Protein AF-A0A9Q1G919-F1 (afdb_monomer_lite)

Organism: Synaphobranchus kaupii (NCBI:txid118154)

Radius of gyration: 14.43 Å; chains: 1; bounding box: 37×31×36 Å

pLDDT: mean 87.4, std 9.52, range [52.53, 97.44]

Secondary structure (DSSP, 8-state):
-HHHHHHHHHH--TTS--SS-HHHHHHHHHH-TT---HHHHHHHHHHHHHHTT----EE-TTT--EE----SSEEE-TT--EEEBBTTT--B--SS-EEE-TTT--EEEPP-TTS-HHHHHHHTSPPTTT-----

Foldseek 3Di:
DLVLLVLCLVPDQQPDDQLAQLVQVLVQLVVDPPNPPPVSVV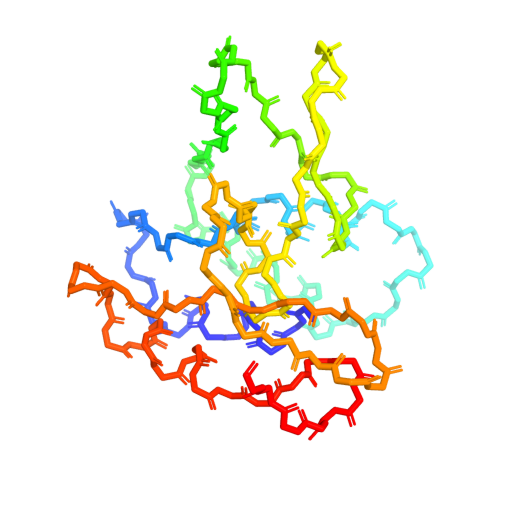SSVSVCVSNVPDGDFDAQPVPRATFHSNDQQWTAGPVGDIFGAAQQRSHGDNDPDWWADPPPRGTHHADDPPHDPSSNVSSCFDRPPPRHHTD

Structure (mmCIF, N/CA/C/O backbone):
data_AF-A0A9Q1G919-F1
#
_entry.id   AF-A0A9Q1G919-F1
#
loop_
_atom_site.group_PDB
_atom_site.id
_atom_site.type_symbol
_atom_site.label_atom_id
_atom_site.label_alt_id
_atom_site.label_comp_id
_atom_site.label_asym_id
_atom_site.label_entity_id
_atom_site.label_seq_id
_atom_site.pdbx_PDB_ins_code
_atom_site.Cartn_x
_atom_site.Cartn_y
_atom_site.Cartn_z
_atom_site.occupancy
_atom_site.B_iso_or_equiv
_atom_site.auth_seq_id
_atom_site.auth_comp_id
_atom_site.auth_asym_id
_atom_site.auth_atom_id
_atom_site.pdbx_PDB_model_num
ATOM 1 N N . MET A 1 1 ? 8.813 -0.398 0.759 1.00 75.62 1 MET A N 1
ATOM 2 C CA . MET A 1 1 ? 8.159 0.204 1.948 1.00 75.62 1 MET A CA 1
ATOM 3 C C . MET A 1 1 ? 8.906 1.426 2.492 1.00 75.62 1 MET A C 1
ATOM 5 O O . MET A 1 1 ? 8.278 2.466 2.624 1.00 75.62 1 MET A O 1
ATOM 9 N N . LYS A 1 2 ? 10.231 1.378 2.718 1.00 77.94 2 LYS A N 1
ATOM 10 C CA . LYS A 1 2 ? 11.035 2.524 3.212 1.00 77.94 2 LYS A CA 1
ATOM 11 C C . LYS A 1 2 ? 10.849 3.843 2.443 1.00 77.94 2 LYS A C 1
ATOM 13 O O . LYS A 1 2 ? 10.670 4.880 3.068 1.00 77.94 2 LYS A O 1
ATOM 18 N N . ARG A 1 3 ? 10.842 3.809 1.101 1.00 77.94 3 ARG A N 1
ATOM 19 C CA . ARG A 1 3 ? 10.609 5.001 0.256 1.00 77.94 3 ARG A CA 1
ATOM 20 C C . ARG A 1 3 ? 9.268 5.678 0.563 1.00 77.94 3 ARG A C 1
ATOM 22 O O . ARG A 1 3 ? 9.221 6.896 0.681 1.00 77.94 3 ARG A O 1
ATOM 29 N N . VAL A 1 4 ? 8.211 4.885 0.748 1.00 76.56 4 VAL A N 1
ATOM 30 C CA . VAL A 1 4 ? 6.864 5.371 1.089 1.00 76.56 4 VAL A CA 1
ATOM 31 C C . VAL A 1 4 ? 6.862 6.018 2.473 1.00 76.56 4 VAL A C 1
ATOM 33 O O . VAL A 1 4 ? 6.380 7.135 2.617 1.00 76.56 4 VAL A O 1
ATOM 36 N N . LEU A 1 5 ? 7.492 5.384 3.469 1.00 77.94 5 LEU A N 1
ATOM 37 C CA . LEU A 1 5 ? 7.650 5.977 4.804 1.00 77.94 5 LEU A CA 1
ATOM 38 C C . LEU A 1 5 ? 8.442 7.291 4.772 1.00 77.94 5 LEU A C 1
ATOM 40 O O . LEU A 1 5 ? 8.109 8.224 5.498 1.00 77.94 5 LEU A O 1
ATOM 44 N N . GLY A 1 6 ? 9.463 7.388 3.916 1.00 75.94 6 GLY A N 1
ATOM 45 C CA . GLY A 1 6 ? 10.228 8.623 3.735 1.00 75.94 6 GLY A CA 1
ATOM 46 C C . GLY A 1 6 ? 9.345 9.765 3.240 1.00 75.94 6 GLY A C 1
ATOM 47 O O . GLY A 1 6 ? 9.403 10.866 3.777 1.00 75.94 6 GLY A O 1
ATOM 48 N N . GLN A 1 7 ? 8.468 9.484 2.274 1.00 76.44 7 GLN A N 1
ATOM 49 C CA . GLN A 1 7 ? 7.518 10.473 1.769 1.00 76.44 7 GLN A CA 1
ATOM 50 C C . GLN A 1 7 ? 6.475 10.873 2.815 1.00 76.44 7 GLN A C 1
ATOM 52 O O . GLN A 1 7 ? 6.247 12.068 2.996 1.00 76.44 7 GLN A O 1
ATOM 57 N N . VAL A 1 8 ? 5.915 9.905 3.551 1.00 74.56 8 VAL A N 1
ATOM 58 C CA . VAL A 1 8 ? 4.992 10.169 4.669 1.00 74.56 8 VAL A CA 1
ATOM 59 C C . VAL A 1 8 ? 5.643 11.098 5.692 1.00 74.56 8 VAL A C 1
ATOM 61 O O . VAL A 1 8 ? 5.043 12.093 6.092 1.00 74.56 8 VAL A O 1
ATOM 64 N N . TYR A 1 9 ? 6.886 10.813 6.088 1.00 74.69 9 TYR A N 1
ATOM 65 C CA . TYR A 1 9 ? 7.608 11.622 7.066 1.00 74.69 9 TYR A CA 1
ATOM 66 C C . TYR A 1 9 ? 7.820 13.074 6.615 1.00 74.69 9 TYR A C 1
ATOM 68 O O . TYR A 1 9 ? 7.734 13.979 7.452 1.00 74.69 9 TYR A O 1
ATOM 76 N N . LEU A 1 10 ? 8.106 13.291 5.328 1.00 74.06 10 LEU A N 1
ATOM 77 C CA . LEU A 1 10 ? 8.382 14.614 4.764 1.00 74.06 10 LEU A CA 1
ATOM 78 C C . LEU A 1 10 ? 7.115 15.453 4.557 1.00 74.06 10 LEU A C 1
ATOM 80 O O . LEU A 1 10 ? 7.156 16.655 4.795 1.00 74.06 10 LEU A O 1
ATOM 84 N N . HIS A 1 11 ? 6.006 14.832 4.150 1.00 67.50 11 HIS A N 1
ATOM 85 C CA . HIS A 1 11 ? 4.838 15.563 3.642 1.00 67.50 11 HIS A CA 1
ATOM 86 C C . HIS A 1 11 ? 3.613 15.530 4.553 1.00 67.50 11 HIS A C 1
ATOM 88 O O . HIS A 1 11 ? 2.666 16.274 4.319 1.00 67.50 11 HIS A O 1
ATOM 94 N N . THR A 1 12 ? 3.608 14.703 5.600 1.00 63.47 12 THR A N 1
ATOM 95 C CA . THR A 1 12 ? 2.431 14.587 6.467 1.00 63.47 12 THR A CA 1
ATOM 96 C C . THR A 1 12 ? 2.553 15.492 7.691 1.00 63.47 12 THR A C 1
ATOM 98 O O . THR A 1 12 ? 3.397 15.267 8.567 1.00 63.47 12 THR A O 1
ATOM 101 N N . TRP A 1 13 ? 1.658 16.477 7.776 1.00 61.62 13 TRP A N 1
ATOM 102 C CA . TRP A 1 13 ? 1.221 17.072 9.037 1.00 61.62 13 TRP A CA 1
ATOM 103 C C . TRP A 1 13 ? 0.085 16.177 9.536 1.00 61.62 13 TRP A C 1
ATOM 105 O O . TRP A 1 13 ? -0.909 15.972 8.855 1.00 61.62 13 TRP A O 1
ATOM 115 N N . ILE A 1 14 ? 0.292 15.510 10.662 1.00 57.09 14 ILE A N 1
ATOM 116 C CA . ILE A 1 14 ? -0.332 14.212 10.991 1.00 57.09 14 ILE A CA 1
ATOM 117 C C . ILE A 1 14 ? -1.837 14.221 11.283 1.00 57.09 14 ILE A C 1
ATOM 119 O O . ILE A 1 14 ? -2.438 13.189 11.558 1.00 57.09 14 ILE A O 1
ATOM 123 N N . THR A 1 15 ? -2.476 15.364 11.110 1.00 52.53 15 THR A N 1
ATOM 124 C CA . THR A 1 15 ? -3.922 15.524 11.212 1.00 52.53 15 THR A CA 1
ATOM 125 C C . THR A 1 15 ? -4.695 15.045 9.977 1.00 52.53 15 THR A C 1
ATOM 127 O O . THR A 1 15 ? -5.913 14.926 10.063 1.00 52.53 15 THR A O 1
ATOM 130 N N . GLU A 1 16 ? -4.039 14.753 8.848 1.00 60.00 16 GLU A N 1
ATOM 131 C CA . GLU A 1 16 ? -4.711 14.356 7.600 1.00 60.00 16 GLU A CA 1
ATOM 132 C C . GLU A 1 16 ? -4.639 12.846 7.322 1.00 60.00 16 GLU A C 1
ATOM 134 O O . GLU A 1 16 ? -3.594 12.207 7.467 1.00 60.00 16 GLU A O 1
ATOM 139 N N . ASN A 1 17 ? -5.757 12.265 6.873 1.00 65.38 17 ASN A N 1
ATOM 140 C CA . ASN A 1 17 ? -5.795 10.888 6.385 1.00 65.38 17 ASN A CA 1
ATOM 141 C C . ASN A 1 17 ? -5.102 10.813 5.017 1.00 65.38 17 ASN A C 1
ATOM 143 O O . ASN A 1 17 ? -5.678 11.142 3.984 1.00 65.38 17 ASN A O 1
ATOM 147 N N . THR A 1 18 ? -3.855 10.357 5.012 1.00 69.19 18 THR A N 1
ATOM 148 C CA . THR A 1 18 ? -2.990 10.347 3.825 1.00 69.19 18 THR A CA 1
ATOM 149 C C . THR A 1 18 ? -3.286 9.225 2.836 1.00 69.19 18 THR A C 1
ATOM 151 O O . THR A 1 18 ? -2.542 9.052 1.872 1.00 69.19 18 THR A O 1
ATOM 154 N N . SER A 1 19 ? -4.328 8.415 3.063 1.00 76.00 19 SER A N 1
ATOM 155 C CA . SER A 1 19 ? -4.591 7.205 2.270 1.00 76.00 19 SER A CA 1
ATOM 156 C C . SER A 1 19 ? -3.396 6.233 2.224 1.00 76.00 19 SER A C 1
ATOM 158 O O . SER A 1 19 ? -3.256 5.440 1.293 1.00 76.00 19 SER A O 1
ATOM 160 N N . ILE A 1 20 ? -2.526 6.282 3.239 1.00 86.50 20 ILE A N 1
ATOM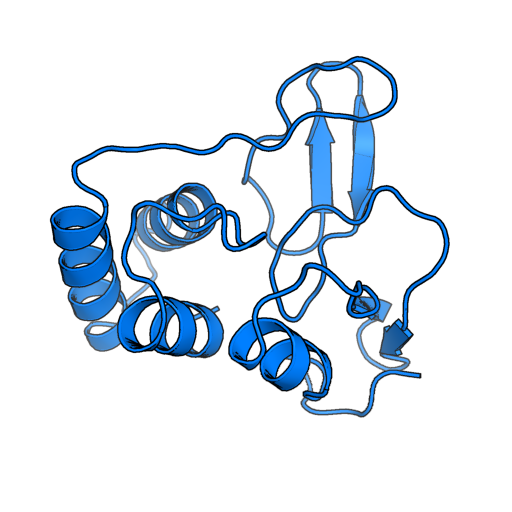 161 C CA . ILE A 1 20 ? -1.442 5.326 3.483 1.00 86.50 20 ILE A CA 1
ATOM 162 C C . ILE A 1 20 ? -1.679 4.714 4.869 1.00 86.50 20 ILE A C 1
ATOM 164 O O . ILE A 1 20 ? -1.755 5.469 5.845 1.00 86.50 20 ILE A O 1
ATOM 168 N N . PRO A 1 21 ? -1.729 3.373 5.009 1.00 88.31 21 PRO A N 1
ATOM 169 C CA . PRO A 1 21 ? -1.883 2.694 6.296 1.00 88.31 21 PRO A CA 1
ATOM 170 C C . PRO A 1 21 ? -0.574 2.742 7.100 1.00 88.31 21 PRO A C 1
ATOM 172 O O . PRO A 1 21 ? 0.049 1.726 7.400 1.00 88.31 21 PRO A O 1
ATOM 175 N N . THR A 1 22 ? -0.133 3.956 7.435 1.00 87.69 22 THR A N 1
ATOM 176 C CA . THR A 1 22 ? 1.204 4.262 7.961 1.00 87.69 22 THR A CA 1
ATOM 177 C C . THR A 1 22 ? 1.504 3.467 9.225 1.00 87.69 22 THR A C 1
ATOM 179 O O . THR A 1 22 ? 2.565 2.856 9.325 1.00 87.69 22 THR A O 1
ATOM 182 N N . ARG A 1 23 ? 0.546 3.415 10.164 1.00 86.00 23 ARG A N 1
ATOM 183 C CA . ARG A 1 23 ? 0.677 2.617 11.389 1.00 86.00 23 ARG A CA 1
ATOM 184 C C . ARG A 1 23 ? 0.908 1.141 11.061 1.00 86.00 23 ARG A C 1
ATOM 186 O O . ARG A 1 23 ? 1.865 0.565 11.562 1.00 86.00 23 ARG A O 1
ATOM 193 N N . GLY A 1 24 ? 0.079 0.577 10.183 1.00 87.19 24 GLY A N 1
ATOM 194 C CA . GLY A 1 24 ? 0.167 -0.817 9.756 1.00 87.19 24 GLY A CA 1
ATOM 195 C C . GLY A 1 24 ? 1.495 -1.156 9.079 1.00 87.19 24 GLY A C 1
ATOM 196 O O . GLY A 1 24 ? 2.109 -2.160 9.419 1.00 87.19 24 GLY A O 1
ATOM 197 N N . VAL A 1 25 ? 1.994 -0.288 8.191 1.00 87.62 25 VAL A N 1
ATOM 198 C CA . VAL A 1 25 ? 3.310 -0.461 7.547 1.00 87.62 25 VAL A CA 1
ATOM 199 C C . VAL A 1 25 ? 4.438 -0.453 8.582 1.00 87.62 25 VAL A C 1
ATOM 201 O O . VAL A 1 25 ? 5.344 -1.282 8.510 1.00 87.62 25 VAL A O 1
ATOM 204 N N . CYS A 1 26 ? 4.400 0.476 9.539 1.00 88.06 26 CYS A N 1
ATOM 205 C CA . CYS A 1 26 ? 5.400 0.552 10.601 1.00 88.06 26 CYS A CA 1
ATOM 206 C C . CYS A 1 26 ? 5.363 -0.684 11.510 1.00 88.06 26 CYS A C 1
ATOM 208 O O . CYS A 1 26 ? 6.414 -1.263 11.770 1.00 88.06 26 CYS A O 1
ATOM 210 N N . ASP A 1 27 ? 4.178 -1.097 11.964 1.00 88.62 27 ASP A N 1
ATOM 211 C CA . ASP A 1 27 ? 4.012 -2.274 12.822 1.00 88.62 27 ASP A CA 1
ATOM 212 C C . ASP A 1 27 ? 4.463 -3.552 12.089 1.00 88.62 27 ASP A C 1
ATOM 214 O O . ASP A 1 27 ? 5.214 -4.345 12.653 1.00 88.62 27 ASP A O 1
ATOM 218 N N . PHE A 1 28 ? 4.121 -3.700 10.804 1.00 88.06 28 PHE A N 1
ATOM 219 C CA . PHE A 1 28 ? 4.568 -4.814 9.961 1.00 88.06 28 PHE A CA 1
ATOM 220 C C . PHE A 1 28 ? 6.097 -4.891 9.858 1.00 88.06 28 PHE A C 1
ATOM 222 O O . PHE A 1 28 ? 6.679 -5.940 10.123 1.00 88.06 28 PHE A O 1
ATOM 229 N N . LEU A 1 29 ? 6.769 -3.778 9.548 1.00 86.81 29 LEU A N 1
ATOM 230 C CA . LEU A 1 29 ? 8.236 -3.742 9.464 1.00 86.81 29 LEU A CA 1
ATOM 231 C C . LEU A 1 29 ? 8.928 -3.987 10.811 1.00 86.81 29 LEU A C 1
ATOM 233 O O . LEU A 1 29 ? 10.045 -4.491 10.838 1.00 86.81 29 LEU A O 1
ATOM 237 N N . MET A 1 30 ? 8.291 -3.606 11.919 1.00 85.75 30 MET A N 1
ATOM 238 C CA . MET A 1 30 ? 8.832 -3.815 13.264 1.00 85.75 30 MET A CA 1
ATOM 239 C C . MET A 1 30 ? 8.559 -5.221 13.807 1.00 85.75 30 MET A C 1
ATOM 241 O O . MET A 1 30 ? 9.254 -5.640 14.731 1.00 85.75 30 MET A O 1
ATOM 245 N N . SER A 1 31 ? 7.568 -5.929 13.256 1.00 85.69 31 SER A N 1
ATOM 246 C CA . SER A 1 31 ? 7.212 -7.292 13.664 1.00 85.69 31 SER A CA 1
ATOM 247 C C . SER A 1 31 ? 8.242 -8.340 13.244 1.00 85.69 31 SER A C 1
ATOM 249 O O . SER A 1 31 ? 8.341 -9.377 13.892 1.00 85.69 31 SER A O 1
ATOM 251 N N . ASP A 1 32 ? 9.030 -8.057 12.203 1.00 80.06 32 ASP A N 1
ATOM 252 C CA . ASP A 1 32 ? 10.098 -8.935 11.738 1.00 80.06 32 ASP A CA 1
ATOM 253 C C . ASP A 1 32 ? 11.391 -8.684 12.545 1.00 80.06 32 ASP A C 1
ATOM 255 O O . ASP A 1 32 ? 12.037 -7.636 12.388 1.00 80.06 32 ASP A O 1
ATOM 259 N N . PRO A 1 33 ? 11.808 -9.624 13.416 1.00 72.75 33 PRO A N 1
ATOM 260 C CA . PRO A 1 33 ? 13.021 -9.470 14.212 1.00 72.75 33 PRO A CA 1
ATOM 261 C C . PRO A 1 33 ? 14.292 -9.506 13.353 1.00 72.75 33 PRO A C 1
ATOM 263 O O . PRO A 1 33 ? 15.320 -8.991 13.786 1.00 72.75 33 PRO A O 1
ATOM 266 N N . THR A 1 34 ? 14.223 -10.058 12.138 1.00 77.88 34 THR A N 1
ATOM 267 C CA . THR A 1 34 ? 15.346 -10.161 11.194 1.00 77.88 34 THR A CA 1
ATOM 268 C C . THR A 1 34 ? 15.497 -8.923 10.305 1.00 77.88 34 THR A C 1
ATOM 270 O O . THR A 1 34 ? 16.461 -8.798 9.551 1.00 77.88 34 THR A O 1
ATOM 273 N N . TYR A 1 35 ? 14.575 -7.959 10.410 1.00 76.25 35 TYR A N 1
ATOM 274 C CA . TYR A 1 35 ? 14.635 -6.716 9.651 1.00 76.25 35 TYR A CA 1
ATOM 275 C C . TYR A 1 35 ? 15.719 -5.770 10.207 1.00 76.25 35 TYR A C 1
ATOM 277 O O . TYR A 1 35 ? 15.487 -4.981 11.134 1.00 76.25 35 TYR A O 1
ATOM 285 N N . GLU A 1 36 ? 16.921 -5.833 9.628 1.00 74.00 36 GLU A N 1
ATOM 286 C CA . GLU A 1 36 ? 18.115 -5.081 10.058 1.00 74.00 36 GLU A CA 1
ATOM 287 C C . GLU A 1 36 ? 18.298 -3.699 9.387 1.00 74.00 36 GLU A C 1
ATOM 289 O O . GLU A 1 36 ? 19.384 -3.120 9.407 1.00 74.00 36 GLU A O 1
ATOM 294 N N . ASP A 1 37 ? 17.256 -3.084 8.813 1.00 82.94 37 ASP A N 1
ATOM 295 C CA . ASP A 1 37 ? 17.393 -1.718 8.276 1.00 82.94 37 ASP A CA 1
ATOM 296 C C . ASP A 1 37 ? 17.318 -0.667 9.400 1.00 82.94 37 ASP A C 1
ATOM 298 O O . ASP A 1 37 ? 16.253 -0.139 9.746 1.00 82.94 37 ASP A O 1
ATOM 302 N N . ARG A 1 38 ? 18.485 -0.327 9.962 1.00 83.19 38 ARG A N 1
ATOM 303 C CA . ARG A 1 38 ? 18.630 0.690 11.019 1.00 83.19 38 ARG A CA 1
ATOM 304 C C . ARG A 1 38 ? 18.028 2.042 10.628 1.00 83.19 38 ARG A C 1
ATOM 306 O O . ARG A 1 38 ? 17.405 2.695 11.464 1.00 83.19 38 ARG A O 1
ATOM 313 N N . ALA A 1 39 ? 18.182 2.465 9.374 1.00 83.06 39 ALA A N 1
ATOM 314 C CA . ALA A 1 39 ? 17.654 3.747 8.913 1.00 83.06 39 ALA A CA 1
ATOM 315 C C . ALA A 1 39 ? 16.119 3.731 8.840 1.00 83.06 39 ALA A C 1
ATOM 317 O O . ALA A 1 39 ? 15.474 4.706 9.223 1.00 83.06 39 ALA A O 1
ATOM 318 N N . ALA A 1 40 ? 15.520 2.615 8.414 1.00 82.75 40 ALA A N 1
ATOM 319 C CA . ALA A 1 40 ? 14.072 2.442 8.457 1.00 82.75 40 ALA A CA 1
ATOM 320 C C . ALA A 1 40 ? 13.541 2.445 9.901 1.00 82.75 40 ALA A C 1
ATOM 322 O O . ALA A 1 40 ? 12.530 3.091 10.161 1.00 82.75 40 ALA A O 1
ATOM 323 N N . ARG A 1 41 ? 14.239 1.810 10.853 1.00 85.25 41 ARG A N 1
ATOM 324 C CA . ARG A 1 41 ? 13.858 1.827 12.280 1.00 85.25 41 ARG A CA 1
ATOM 325 C C . ARG A 1 41 ? 13.872 3.237 12.876 1.00 85.25 41 ARG A C 1
ATOM 327 O O . ARG A 1 41 ? 12.926 3.620 13.562 1.00 85.25 41 ARG A O 1
ATOM 334 N N . VAL A 1 42 ? 14.904 4.030 12.578 1.00 87.12 42 VAL A N 1
ATOM 335 C CA . VAL A 1 42 ? 14.980 5.443 12.998 1.00 87.12 42 VAL A CA 1
ATOM 336 C C . VAL A 1 42 ? 13.811 6.240 12.414 1.00 87.12 42 VAL A C 1
ATOM 338 O O . VAL A 1 42 ? 13.113 6.943 13.146 1.00 87.12 42 VAL A O 1
ATOM 341 N N . LEU A 1 43 ? 13.541 6.075 11.117 1.00 86.38 43 LEU A N 1
ATOM 342 C CA . LEU A 1 43 ? 12.428 6.731 10.435 1.00 86.38 43 LEU A CA 1
ATOM 343 C C . LEU A 1 43 ? 11.063 6.349 11.033 1.00 86.38 43 LEU A C 1
ATOM 345 O O . LEU A 1 43 ? 10.249 7.232 11.290 1.00 86.38 43 LEU A O 1
ATOM 349 N N . ILE A 1 44 ? 10.832 5.062 11.316 1.00 86.88 44 ILE A N 1
ATOM 350 C CA . ILE A 1 44 ? 9.619 4.570 11.991 1.00 86.88 44 ILE A CA 1
ATOM 351 C C . ILE A 1 44 ? 9.467 5.228 13.366 1.00 86.88 44 ILE A C 1
ATOM 353 O O . ILE A 1 44 ? 8.386 5.712 13.698 1.00 86.88 44 ILE A O 1
ATOM 357 N N . GLY A 1 45 ? 10.550 5.315 14.145 1.00 85.75 45 GLY A N 1
ATOM 358 C CA . GLY A 1 45 ? 10.545 5.990 15.443 1.00 85.75 45 GLY A CA 1
ATOM 359 C C . GLY A 1 45 ? 10.150 7.466 15.342 1.00 85.75 45 GLY A C 1
ATOM 360 O O . GLY A 1 45 ? 9.342 7.946 16.141 1.00 85.75 45 GLY A O 1
ATOM 361 N N . HIS A 1 46 ? 10.663 8.181 14.335 1.00 87.12 46 HIS A N 1
ATOM 362 C CA . HIS A 1 46 ? 10.250 9.557 14.067 1.00 87.12 46 HIS A CA 1
ATOM 363 C C . HIS A 1 46 ? 8.774 9.638 13.690 1.00 87.12 46 HIS A C 1
ATOM 365 O O . HIS A 1 46 ? 8.061 10.430 14.298 1.00 87.12 46 HIS A O 1
ATOM 371 N N . ILE A 1 47 ? 8.305 8.802 12.761 1.00 85.69 47 ILE A N 1
ATOM 372 C CA . ILE A 1 47 ? 6.900 8.748 12.339 1.00 85.69 47 ILE A CA 1
ATOM 373 C C . ILE A 1 47 ? 5.983 8.478 13.536 1.00 85.69 47 ILE A C 1
ATOM 375 O O . ILE A 1 47 ? 5.017 9.207 13.715 1.00 85.69 47 ILE A O 1
ATOM 379 N N . PHE A 1 48 ? 6.297 7.519 14.412 1.00 84.31 48 PHE A N 1
ATOM 380 C CA . PHE A 1 48 ? 5.478 7.225 15.594 1.00 84.31 48 PHE A CA 1
ATOM 381 C C . PHE A 1 48 ? 5.374 8.383 16.584 1.00 84.31 48 PHE A C 1
ATOM 383 O O . PHE A 1 48 ? 4.281 8.636 17.092 1.00 84.31 48 PHE A O 1
ATOM 390 N N . LYS A 1 49 ? 6.474 9.105 16.841 1.00 83.62 49 LYS A N 1
ATOM 391 C CA . LYS A 1 49 ? 6.431 10.323 17.670 1.00 83.62 49 LYS A CA 1
ATOM 392 C C . LYS A 1 49 ? 5.504 11.362 17.054 1.00 83.62 49 LYS A C 1
ATOM 394 O O . LYS A 1 49 ? 4.671 11.944 17.737 1.00 83.62 49 LYS A O 1
ATOM 399 N N . LYS A 1 50 ? 5.648 11.544 15.746 1.00 82.12 50 LYS A N 1
ATOM 400 C CA . LYS A 1 50 ? 4.891 12.493 14.942 1.00 82.12 50 LYS A CA 1
ATOM 401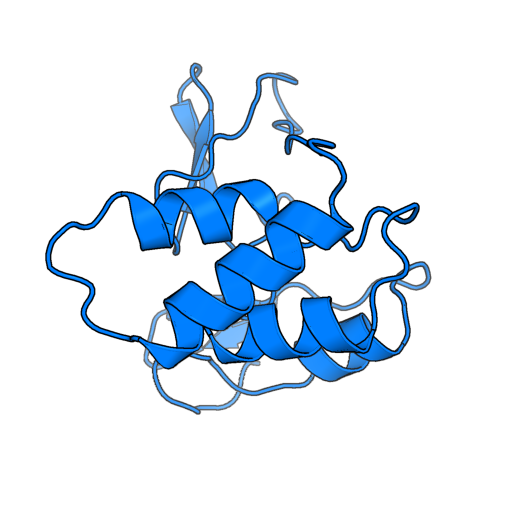 C C . LYS A 1 50 ? 3.397 12.111 14.933 1.00 82.12 50 LYS A C 1
ATOM 403 O O . LYS A 1 50 ? 2.568 12.997 15.068 1.00 82.12 50 LYS A O 1
ATOM 408 N N . MET A 1 51 ? 3.072 10.810 14.872 1.00 78.19 51 MET A N 1
ATOM 409 C CA . MET A 1 51 ? 1.708 10.250 14.828 1.00 78.19 51 MET A CA 1
ATOM 410 C C . MET A 1 51 ? 0.907 10.441 16.121 1.00 78.19 51 MET A C 1
ATOM 412 O O . MET A 1 51 ? -0.300 10.227 16.119 1.00 78.19 51 MET A O 1
ATOM 416 N N . ASN A 1 52 ? 1.560 10.785 17.235 1.00 79.06 52 ASN A N 1
ATOM 417 C CA . ASN A 1 52 ? 0.935 10.930 18.554 1.00 79.06 52 ASN A CA 1
ATOM 418 C C . ASN A 1 52 ? -0.046 9.786 18.911 1.00 79.06 52 ASN A C 1
ATOM 420 O O . ASN A 1 52 ? -1.136 10.016 19.428 1.00 79.06 52 ASN A O 1
ATOM 424 N N . LYS A 1 53 ? 0.327 8.537 18.594 1.00 70.75 53 LYS A N 1
ATOM 425 C CA . LYS A 1 53 ? -0.489 7.317 18.792 1.00 70.75 53 LYS A CA 1
ATOM 426 C C . LYS A 1 53 ? -1.815 7.254 18.012 1.00 70.75 53 LYS A C 1
ATOM 428 O O . LYS A 1 53 ? -2.596 6.337 18.249 1.00 70.75 53 LYS A O 1
ATOM 433 N N . GLN A 1 54 ? -2.073 8.164 17.074 1.00 73.62 54 GLN A N 1
ATOM 434 C CA . GLN A 1 54 ? -3.253 8.083 16.216 1.00 73.62 54 GLN A CA 1
ATOM 435 C C . GLN A 1 54 ? -3.171 6.869 15.288 1.00 73.62 54 GLN A C 1
ATOM 437 O O . GLN A 1 54 ? -2.097 6.493 14.810 1.00 73.62 54 GLN A O 1
ATOM 442 N N . THR A 1 55 ? -4.323 6.256 15.028 1.00 73.69 55 THR A N 1
ATOM 443 C CA . THR A 1 55 ? -4.453 5.156 14.072 1.00 73.69 55 THR A CA 1
ATOM 444 C C . THR A 1 55 ? -5.659 5.412 13.182 1.00 73.69 55 THR A C 1
ATOM 446 O O . THR A 1 55 ? -6.699 5.862 13.655 1.00 73.69 55 THR A O 1
ATOM 449 N N . PHE A 1 56 ? -5.499 5.134 11.892 1.00 79.00 56 PHE A N 1
ATOM 450 C CA . PHE A 1 56 ? -6.556 5.244 10.894 1.00 79.00 56 PHE A CA 1
ATOM 451 C C . PHE A 1 56 ? -6.718 3.863 10.260 1.00 79.00 56 PHE A C 1
ATOM 453 O O . PHE A 1 56 ? -5.992 3.541 9.315 1.00 79.00 56 PHE A O 1
ATOM 460 N N . PRO A 1 57 ? -7.556 2.991 10.845 1.00 85.56 57 PRO A N 1
ATOM 461 C CA . PRO A 1 57 ? -7.786 1.665 10.294 1.00 85.56 57 PRO A CA 1
ATOM 462 C C . PRO A 1 57 ? -8.445 1.760 8.917 1.00 85.56 57 PRO A C 1
ATOM 464 O O . PRO A 1 57 ? -9.254 2.648 8.642 1.00 85.56 57 PRO A O 1
ATOM 467 N N . GLU A 1 58 ? -8.100 0.812 8.055 1.00 92.12 58 GLU A N 1
ATOM 468 C CA . GLU A 1 58 ? -8.809 0.588 6.802 1.00 92.12 58 GLU A CA 1
ATOM 469 C C . GLU A 1 58 ? -10.019 -0.311 7.071 1.00 92.12 58 GLU A C 1
ATOM 471 O O . GLU A 1 58 ? -9.948 -1.217 7.902 1.00 92.12 58 GLU A O 1
ATOM 476 N N . TYR A 1 59 ? -11.115 -0.093 6.347 1.00 94.25 59 TYR A N 1
ATOM 477 C CA . TYR A 1 59 ? -12.341 -0.876 6.496 1.00 94.25 59 TYR A CA 1
ATOM 478 C C . TYR A 1 59 ? -12.744 -1.509 5.171 1.00 94.25 59 TYR A C 1
ATOM 480 O O . TYR A 1 59 ? -12.634 -0.890 4.111 1.00 94.25 59 TYR A O 1
ATOM 488 N N . CYS A 1 60 ? -13.237 -2.741 5.235 1.00 96.25 60 CYS A N 1
ATOM 489 C CA . CYS A 1 60 ? -13.758 -3.468 4.091 1.00 96.25 60 CYS A CA 1
ATOM 490 C C . CYS A 1 60 ? -15.031 -2.793 3.567 1.00 96.25 60 CYS A C 1
ATOM 492 O O . CYS A 1 60 ? -15.976 -2.536 4.305 1.00 96.25 60 CYS A O 1
ATOM 494 N N . SER A 1 61 ? -15.091 -2.534 2.271 1.00 95.62 61 SER A N 1
ATOM 495 C CA . SER A 1 61 ? -16.206 -1.871 1.604 1.00 95.62 61 SER A CA 1
ATOM 496 C C . SER A 1 61 ? -17.478 -2.717 1.648 1.00 95.62 61 SER A C 1
ATOM 498 O O . SER A 1 61 ? -18.556 -2.138 1.795 1.00 95.62 61 SER A O 1
ATOM 500 N N . LEU A 1 62 ? -17.335 -4.050 1.614 1.00 96.38 62 LEU A N 1
ATOM 501 C CA . LEU A 1 62 ? -18.432 -5.022 1.601 1.00 96.38 62 LEU A CA 1
ATOM 502 C C . LEU A 1 62 ? -19.054 -5.252 2.982 1.00 96.38 62 LEU A C 1
ATOM 504 O O . LEU A 1 62 ? -20.270 -5.194 3.112 1.00 96.38 62 LEU A O 1
ATOM 508 N N . CYS A 1 63 ? -18.241 -5.494 4.015 1.00 96.88 63 CYS A N 1
ATOM 509 C CA . CYS A 1 63 ? -18.747 -5.873 5.344 1.00 96.88 63 CYS A CA 1
ATOM 510 C C . CYS A 1 63 ? -18.385 -4.900 6.471 1.00 96.88 63 CYS A C 1
ATOM 512 O O . CYS A 1 63 ? -18.707 -5.174 7.618 1.00 96.88 63 CYS A O 1
ATOM 514 N N . LYS A 1 64 ? -17.694 -3.794 6.170 1.00 96.25 64 LYS A N 1
ATOM 515 C CA . LYS A 1 64 ? -17.265 -2.743 7.118 1.00 96.25 64 LYS A CA 1
ATOM 516 C C . LYS A 1 64 ? -16.316 -3.181 8.237 1.00 96.25 64 LYS A C 1
ATOM 518 O O . LYS A 1 64 ? -15.866 -2.337 8.998 1.00 96.25 64 LYS A O 1
ATOM 523 N N . GLU A 1 65 ? -15.934 -4.450 8.273 1.00 97.44 65 GLU A N 1
ATOM 524 C CA . GLU A 1 65 ? -14.900 -4.969 9.170 1.00 97.44 65 GLU A CA 1
ATOM 525 C C . GLU A 1 65 ? -13.521 -4.377 8.878 1.00 97.44 65 GLU A C 1
ATOM 527 O O . GLU A 1 65 ? -13.213 -4.000 7.742 1.00 97.44 65 GLU A O 1
ATOM 532 N N . VAL A 1 66 ? -12.672 -4.336 9.905 1.00 95.00 66 VAL A N 1
ATOM 533 C CA . VAL A 1 66 ? -11.300 -3.829 9.793 1.00 95.00 66 VAL A CA 1
ATOM 534 C C . VAL A 1 66 ? -10.496 -4.681 8.806 1.00 95.00 66 VAL A C 1
ATOM 536 O O . VAL A 1 66 ? -10.553 -5.912 8.811 1.00 95.00 66 VAL A O 1
ATOM 539 N N . LEU A 1 67 ? -9.713 -4.007 7.965 1.00 95.81 67 LEU A N 1
ATOM 540 C CA . LEU A 1 67 ? -8.694 -4.603 7.111 1.00 95.81 67 LEU A CA 1
ATOM 541 C C . LEU A 1 67 ? -7.330 -4.482 7.801 1.00 95.81 67 LEU A C 1
ATOM 543 O O . LEU A 1 67 ? -6.687 -3.431 7.709 1.00 95.81 67 LEU A O 1
ATOM 547 N N . PRO A 1 68 ? -6.862 -5.530 8.501 1.00 93.69 68 PRO A N 1
ATOM 548 C CA . PRO A 1 68 ? -5.569 -5.490 9.161 1.00 93.69 68 PRO A CA 1
ATOM 549 C C . PRO A 1 68 ? -4.428 -5.388 8.139 1.00 93.69 68 PRO A C 1
ATOM 551 O O . PRO A 1 68 ? -4.505 -5.875 7.004 1.00 93.69 68 PRO A O 1
ATOM 554 N N . PHE A 1 69 ? -3.333 -4.758 8.557 1.00 93.19 69 PHE A N 1
ATOM 555 C CA . PHE A 1 69 ? -2.101 -4.712 7.777 1.00 93.19 69 PHE A CA 1
ATOM 556 C C . PHE A 1 69 ? -1.190 -5.875 8.174 1.00 93.19 69 PHE A C 1
ATOM 558 O O . PHE A 1 69 ? -0.309 -5.732 9.015 1.00 93.19 69 PHE A O 1
ATOM 565 N N . THR A 1 70 ? -1.443 -7.046 7.596 1.00 92.00 70 THR A N 1
ATOM 566 C CA . THR A 1 70 ? -0.689 -8.284 7.867 1.00 92.00 70 THR A CA 1
ATOM 567 C C . THR A 1 70 ? 0.177 -8.733 6.698 1.00 92.00 70 THR A C 1
ATOM 569 O O . THR A 1 70 ? 1.105 -9.507 6.895 1.00 92.00 70 THR A O 1
ATOM 572 N N . ASP A 1 71 ? -0.102 -8.244 5.492 1.00 92.38 71 ASP A N 1
ATOM 573 C CA . ASP A 1 71 ? 0.653 -8.543 4.283 1.00 92.38 71 ASP A CA 1
ATOM 574 C C . ASP A 1 71 ? 0.778 -7.277 3.422 1.00 92.38 71 ASP A C 1
ATOM 576 O O . ASP A 1 71 ? -0.104 -6.417 3.412 1.00 92.38 71 ASP A O 1
ATOM 580 N N . ARG A 1 72 ? 1.901 -7.135 2.709 1.00 91.00 72 ARG A N 1
ATOM 581 C CA . ARG A 1 72 ? 2.206 -5.949 1.885 1.00 91.00 72 ARG A CA 1
ATOM 582 C C . ARG A 1 72 ? 1.560 -5.966 0.493 1.00 91.00 72 ARG A C 1
ATOM 584 O O . ARG A 1 72 ? 1.543 -4.930 -0.167 1.00 91.00 72 ARG A O 1
ATOM 591 N N . ARG A 1 73 ? 1.115 -7.130 0.014 1.00 93.69 73 ARG A N 1
ATOM 592 C CA . ARG A 1 73 ? 0.490 -7.365 -1.298 1.00 93.69 73 ARG A CA 1
ATOM 593 C C . ARG A 1 73 ? -1.029 -7.465 -1.203 1.00 93.69 73 ARG A C 1
ATOM 595 O O . ARG A 1 73 ? -1.692 -7.092 -2.165 1.00 93.69 73 ARG A O 1
ATOM 602 N N . GLN A 1 74 ? -1.578 -7.915 -0.078 1.00 95.31 74 GLN A N 1
ATOM 603 C CA . GLN A 1 74 ? -3.020 -8.089 0.093 1.00 95.31 74 GLN A CA 1
ATOM 604 C C . GLN A 1 74 ? -3.526 -7.702 1.488 1.00 95.31 74 GLN A C 1
ATOM 606 O O . GLN A 1 74 ? -2.777 -7.603 2.457 1.00 95.31 74 GLN A O 1
ATOM 611 N N . ALA A 1 75 ? -4.830 -7.474 1.579 1.00 96.06 75 ALA A N 1
ATOM 612 C CA . ALA A 1 75 ? -5.577 -7.247 2.804 1.00 96.06 75 ALA A CA 1
ATOM 613 C C . ALA A 1 75 ? -6.757 -8.220 2.837 1.00 96.06 75 ALA A C 1
ATOM 615 O O . ALA A 1 75 ? -7.462 -8.357 1.839 1.00 96.06 75 ALA A O 1
ATOM 616 N N . VAL A 1 76 ? -6.984 -8.877 3.972 1.00 97.00 76 VAL A N 1
ATOM 617 C CA . VAL A 1 76 ? -8.101 -9.812 4.155 1.00 97.00 76 VAL A CA 1
ATOM 618 C C . VAL A 1 76 ? -8.834 -9.434 5.436 1.00 97.00 76 VAL A C 1
ATOM 620 O O . VAL A 1 76 ? -8.197 -9.318 6.482 1.00 97.00 76 VAL A O 1
ATOM 623 N N . CYS A 1 77 ? -10.147 -9.191 5.366 1.00 97.06 77 CYS A N 1
ATOM 624 C CA . CYS A 1 77 ? -10.946 -8.938 6.573 1.00 97.06 77 CYS A CA 1
ATOM 625 C C . CYS A 1 77 ? -11.299 -10.251 7.292 1.00 97.06 77 CYS A C 1
ATOM 627 O O . CYS A 1 77 ? -11.167 -11.333 6.721 1.00 97.06 77 CYS A O 1
ATOM 629 N N . CYS A 1 78 ? -11.808 -10.174 8.524 1.00 96.75 78 CYS A N 1
ATOM 630 C CA . CYS A 1 78 ? -12.192 -11.358 9.310 1.00 96.75 78 CYS A CA 1
ATOM 631 C C . CYS A 1 78 ? -13.271 -12.238 8.644 1.00 96.75 78 CYS A C 1
ATOM 633 O O . CYS A 1 78 ? -13.313 -13.436 8.898 1.00 96.75 78 CYS A O 1
ATOM 635 N N . ASN A 1 79 ? -14.081 -11.672 7.743 1.00 97.06 79 ASN A N 1
ATOM 636 C CA . ASN A 1 79 ? -15.091 -12.399 6.964 1.00 97.06 79 ASN A CA 1
ATOM 637 C C . ASN A 1 79 ? -14.546 -13.005 5.652 1.00 97.06 79 ASN A C 1
ATOM 639 O O . ASN A 1 79 ? -15.317 -13.530 4.856 1.00 97.06 79 ASN A O 1
ATOM 643 N N . GLY A 1 80 ? -13.239 -12.907 5.384 1.00 96.69 80 GLY A N 1
ATOM 644 C CA . GLY A 1 80 ? -12.587 -13.552 4.238 1.00 96.69 80 GLY A CA 1
ATOM 645 C C . GLY A 1 80 ? -12.583 -12.759 2.926 1.00 96.69 80 GLY A C 1
ATOM 646 O O . GLY A 1 80 ? -12.014 -13.233 1.945 1.00 96.69 80 GLY A O 1
ATOM 647 N N . HIS A 1 81 ? -13.147 -11.546 2.877 1.00 97.31 81 HIS A N 1
ATOM 648 C CA . HIS A 1 81 ? -13.017 -10.687 1.692 1.00 97.31 81 HIS A CA 1
ATOM 649 C C . HIS A 1 81 ? -11.561 -10.252 1.508 1.00 97.31 81 HIS A C 1
ATOM 651 O O . HIS A 1 81 ? -10.960 -9.701 2.434 1.00 97.31 81 HIS A O 1
ATOM 657 N N . MET A 1 82 ? -11.023 -10.468 0.308 1.00 96.50 82 MET A N 1
ATOM 658 C CA . MET A 1 82 ? -9.628 -10.200 -0.033 1.00 96.50 82 MET A CA 1
ATOM 659 C C . MET A 1 82 ? -9.512 -9.048 -1.032 1.00 96.50 82 MET A C 1
ATOM 661 O O . MET A 1 82 ? -10.234 -8.992 -2.025 1.00 96.50 82 MET A O 1
ATOM 665 N N . TRP A 1 83 ? -8.572 -8.145 -0.763 1.00 96.38 83 TRP A N 1
ATOM 666 C CA . TRP A 1 83 ? -8.258 -6.982 -1.586 1.00 96.38 83 TRP A CA 1
ATOM 667 C C . TRP A 1 83 ? -6.760 -6.921 -1.842 1.00 96.38 83 TRP A C 1
ATOM 669 O O . TRP A 1 83 ? -5.958 -7.100 -0.925 1.00 96.38 83 TRP A O 1
ATOM 679 N N . LEU A 1 84 ? -6.363 -6.600 -3.067 1.00 95.69 84 LEU A N 1
ATOM 680 C CA . LEU A 1 84 ? -4.964 -6.320 -3.370 1.00 95.69 84 LEU A CA 1
ATOM 681 C C . LEU A 1 84 ? -4.565 -4.954 -2.796 1.00 95.69 84 LEU A C 1
ATOM 683 O O . LEU A 1 84 ? -5.343 -4.000 -2.814 1.00 95.69 84 LEU A O 1
ATOM 687 N N . ARG A 1 85 ? -3.335 -4.836 -2.300 1.00 96.06 85 ARG A N 1
ATOM 688 C CA . ARG A 1 85 ? -2.768 -3.570 -1.829 1.00 96.06 85 ARG A CA 1
ATOM 689 C C . ARG A 1 85 ? -2.048 -2.855 -2.964 1.00 96.06 85 ARG A C 1
ATOM 691 O O . ARG A 1 85 ? -1.309 -3.460 -3.738 1.00 96.06 85 ARG A O 1
ATOM 698 N N . CYS A 1 86 ? -2.227 -1.540 -3.025 1.00 95.94 86 CYS A N 1
ATOM 699 C CA . CYS A 1 86 ? -1.481 -0.668 -3.920 1.00 95.94 86 CYS A CA 1
ATOM 700 C C . CYS A 1 86 ? 0.019 -0.785 -3.615 1.00 95.94 86 CYS A C 1
ATOM 702 O O . CYS A 1 86 ? 0.456 -0.494 -2.510 1.00 95.94 86 CYS A O 1
ATOM 704 N N . VAL A 1 87 ? 0.846 -1.138 -4.590 1.00 95.25 87 VAL A N 1
ATOM 705 C CA . VAL A 1 87 ? 2.293 -1.325 -4.417 1.00 95.25 87 VAL A CA 1
ATOM 706 C C . VAL A 1 87 ? 3.036 -0.027 -4.069 1.00 95.25 87 VAL A C 1
ATOM 708 O O . VAL A 1 87 ? 4.169 -0.078 -3.585 1.00 95.25 87 VAL A O 1
ATOM 711 N N . LEU A 1 88 ? 2.397 1.127 -4.303 1.00 94.62 88 LEU A N 1
ATOM 712 C CA . LEU A 1 88 ? 2.945 2.471 -4.093 1.00 94.62 88 LEU A CA 1
ATOM 713 C C . LEU A 1 88 ? 2.491 3.122 -2.777 1.00 94.62 88 LEU A C 1
ATOM 715 O O . LEU A 1 88 ? 3.254 3.884 -2.193 1.00 94.62 88 LEU A O 1
ATOM 719 N N . THR A 1 89 ? 1.281 2.825 -2.292 1.00 93.19 89 THR A N 1
ATOM 720 C CA . THR A 1 89 ? 0.724 3.416 -1.052 1.00 93.19 89 THR A CA 1
ATOM 721 C C . THR A 1 89 ? 0.415 2.382 0.028 1.00 93.19 89 THR A C 1
ATOM 723 O O . THR A 1 89 ? 0.158 2.744 1.167 1.00 93.19 89 THR A O 1
ATOM 726 N N . TYR A 1 90 ? 0.434 1.096 -0.316 1.00 94.31 90 TYR A N 1
ATOM 727 C CA . TYR A 1 90 ? 0.021 -0.057 0.489 1.00 94.31 90 TYR A CA 1
ATOM 728 C C . TYR A 1 90 ? -1.435 -0.061 0.956 1.00 94.31 90 TYR A C 1
ATOM 730 O O . TYR A 1 90 ? -1.842 -0.985 1.652 1.00 94.31 90 TYR A O 1
ATOM 738 N N . GLN A 1 91 ? -2.239 0.910 0.535 1.00 93.94 91 GLN A N 1
ATOM 739 C CA . GLN A 1 91 ? -3.676 0.940 0.782 1.00 93.94 91 GLN A CA 1
ATOM 740 C C . GLN A 1 91 ? -4.379 -0.223 0.072 1.00 93.94 91 GLN A C 1
ATOM 742 O O . GLN A 1 91 ? -4.020 -0.567 -1.060 1.00 93.94 91 GLN A O 1
ATOM 747 N N . ALA A 1 92 ? -5.390 -0.809 0.707 1.00 95.19 92 ALA A N 1
ATOM 748 C CA . ALA A 1 92 ? -6.255 -1.801 0.084 1.00 95.19 92 ALA A CA 1
ATOM 749 C C . ALA A 1 92 ? -7.037 -1.166 -1.080 1.00 95.19 92 ALA A C 1
ATOM 751 O O . ALA A 1 92 ? -7.807 -0.222 -0.897 1.00 95.19 92 ALA A O 1
ATOM 752 N N . CYS A 1 93 ? -6.841 -1.687 -2.290 1.00 94.81 93 CYS A N 1
ATOM 753 C CA . CYS A 1 93 ? -7.586 -1.274 -3.472 1.00 94.81 93 CYS A C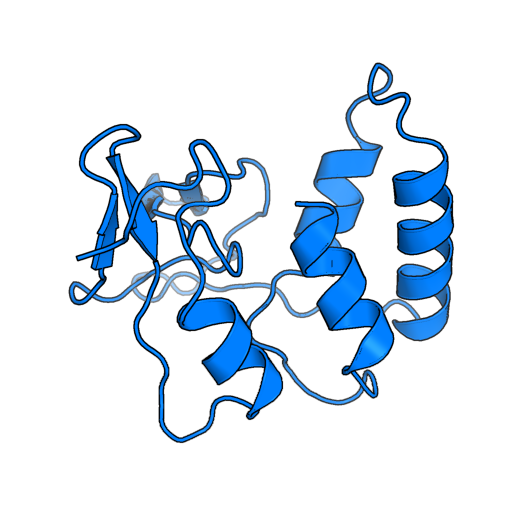A 1
ATOM 754 C C . CYS A 1 93 ? -8.912 -2.029 -3.497 1.00 94.81 93 CYS A C 1
ATOM 756 O O . CYS A 1 93 ? -8.955 -3.224 -3.781 1.00 94.81 93 CYS A O 1
ATOM 758 N N . GLN A 1 94 ? -9.988 -1.316 -3.184 1.00 93.62 94 GLN A N 1
ATOM 759 C CA . GLN A 1 94 ? -11.343 -1.870 -3.123 1.00 93.62 94 GLN A CA 1
ATOM 760 C C . GLN A 1 94 ? -12.193 -1.458 -4.333 1.00 93.62 94 GLN A C 1
ATOM 762 O O . GLN A 1 94 ? -13.416 -1.546 -4.313 1.00 93.62 94 GLN A O 1
ATOM 767 N N . THR A 1 95 ? -11.530 -0.980 -5.387 1.00 88.00 95 THR A N 1
ATOM 768 C CA . THR A 1 95 ? -12.107 -0.625 -6.683 1.00 88.00 95 THR A CA 1
ATOM 769 C C . THR A 1 95 ? -11.516 -1.522 -7.768 1.00 88.00 95 THR A C 1
ATOM 771 O O . THR A 1 95 ? -10.420 -2.063 -7.622 1.00 88.00 95 THR A O 1
ATOM 774 N N . LEU A 1 96 ? -12.235 -1.669 -8.882 1.00 85.25 96 LEU A N 1
ATOM 775 C CA . LEU A 1 96 ? -11.803 -2.494 -10.018 1.00 85.25 96 LEU A CA 1
ATOM 776 C C . LEU A 1 96 ? -10.872 -1.758 -10.996 1.00 85.25 96 LEU A C 1
ATOM 778 O O . LEU A 1 96 ? -10.422 -2.353 -11.968 1.00 85.25 96 LEU A O 1
ATOM 782 N N . SER A 1 97 ? -10.595 -0.474 -10.754 1.00 91.31 97 SER A N 1
ATOM 783 C CA . SER A 1 97 ? -9.729 0.347 -11.601 1.00 91.31 97 SER A CA 1
ATOM 784 C C . SER A 1 97 ? -8.384 0.572 -10.919 1.00 91.31 97 SER A C 1
ATOM 786 O O . SER A 1 97 ? -8.294 1.215 -9.867 1.00 91.31 97 SER A O 1
ATOM 788 N N . TYR A 1 98 ? -7.337 0.014 -11.514 1.00 94.81 98 TYR A N 1
ATOM 789 C CA . TYR A 1 98 ? -5.963 0.096 -11.044 1.00 94.81 98 TYR A CA 1
ATOM 790 C C . TYR A 1 98 ? -5.006 -0.095 -12.219 1.00 94.81 98 TYR A C 1
ATOM 792 O O . TYR A 1 98 ? -5.344 -0.731 -13.215 1.00 94.81 98 TYR A O 1
ATOM 800 N N . ARG A 1 99 ? -3.778 0.389 -12.047 1.00 96.19 99 ARG A N 1
ATOM 801 C CA . ARG A 1 99 ? -2.656 0.078 -12.931 1.00 96.19 99 ARG A CA 1
ATOM 802 C C . ARG A 1 99 ? -1.956 -1.188 -12.468 1.00 96.19 99 ARG A C 1
ATOM 804 O O . ARG A 1 99 ? -1.914 -1.453 -11.264 1.00 96.19 99 ARG A O 1
ATOM 811 N N . ARG A 1 100 ? -1.367 -1.955 -13.380 1.00 96.31 100 ARG A N 1
ATOM 812 C CA . ARG A 1 100 ? -0.737 -3.249 -13.090 1.00 96.31 100 ARG A CA 1
ATOM 813 C C . ARG A 1 100 ? 0.712 -3.297 -13.555 1.00 96.31 100 ARG A C 1
ATOM 815 O O . ARG A 1 100 ? 1.081 -2.768 -14.599 1.00 96.31 100 ARG A O 1
ATOM 822 N N . CYS A 1 101 ? 1.544 -3.964 -12.764 1.00 96.56 101 CYS A N 1
ATOM 823 C CA . CYS A 1 101 ? 2.905 -4.314 -13.138 1.00 96.56 101 CYS A CA 1
ATOM 824 C C . CYS A 1 101 ? 2.891 -5.685 -13.805 1.00 96.56 101 CYS A C 1
ATOM 826 O O . CYS A 1 101 ? 2.534 -6.667 -13.158 1.00 96.56 101 CYS A O 1
ATOM 828 N N . LEU A 1 102 ? 3.338 -5.771 -15.057 1.00 94.62 102 LEU A N 1
ATOM 829 C CA . LEU A 1 102 ? 3.342 -7.034 -15.803 1.00 94.62 102 LEU A CA 1
ATOM 830 C C . LEU A 1 102 ? 4.328 -8.073 -15.242 1.00 94.62 102 LEU A C 1
ATOM 832 O O . LEU A 1 102 ? 4.089 -9.265 -15.377 1.00 94.62 102 LEU A O 1
ATOM 836 N N . LEU A 1 103 ? 5.420 -7.641 -14.597 1.00 95.12 103 LEU A N 1
ATOM 837 C CA . LEU A 1 103 ? 6.453 -8.560 -14.096 1.00 95.12 103 LEU A CA 1
ATOM 838 C C . LEU A 1 103 ? 6.153 -9.130 -12.707 1.00 95.12 103 LEU A C 1
ATOM 840 O O . LEU A 1 103 ? 6.552 -10.245 -12.392 1.00 95.12 103 LEU A O 1
ATOM 844 N N . GLN A 1 104 ? 5.523 -8.334 -11.843 1.00 94.94 104 GLN A N 1
ATOM 845 C CA . GLN A 1 104 ? 5.315 -8.673 -10.427 1.00 94.94 104 GLN A CA 1
ATOM 846 C C . GLN A 1 104 ? 3.858 -8.924 -10.073 1.00 94.94 104 GLN A C 1
ATOM 848 O O . GLN A 1 104 ? 3.555 -9.203 -8.907 1.00 94.94 104 GLN A O 1
ATOM 853 N N . ASP A 1 105 ? 2.980 -8.742 -11.057 1.00 93.56 105 ASP A N 1
ATOM 854 C CA . ASP A 1 105 ? 1.535 -8.854 -10.934 1.00 93.56 105 ASP A CA 1
ATOM 855 C C . ASP A 1 105 ? 0.931 -7.951 -9.841 1.00 93.56 105 ASP A C 1
ATOM 857 O O . ASP A 1 105 ? -0.186 -8.133 -9.368 1.00 93.56 105 ASP A O 1
ATOM 861 N N . SER A 1 106 ? 1.699 -6.950 -9.407 1.00 95.00 106 SER A N 1
ATOM 862 C CA . SER A 1 106 ? 1.314 -5.999 -8.373 1.00 95.00 106 SER A CA 1
ATOM 863 C C . SER A 1 106 ? 0.494 -4.866 -8.968 1.00 95.00 106 SER A C 1
ATOM 865 O O . SER A 1 106 ? 0.767 -4.433 -10.089 1.00 95.00 106 SER A O 1
ATOM 867 N N . ILE A 1 107 ? -0.427 -4.311 -8.190 1.00 96.50 107 ILE A N 1
ATOM 868 C CA . ILE A 1 107 ? -1.301 -3.231 -8.651 1.00 96.50 107 ILE A CA 1
ATOM 869 C C . ILE A 1 107 ? -0.946 -1.892 -8.011 1.00 96.50 107 ILE A C 1
ATOM 871 O O . ILE A 1 107 ? -0.381 -1.852 -6.923 1.00 96.50 107 ILE A O 1
ATOM 875 N N . ALA A 1 108 ? -1.329 -0.788 -8.638 1.00 96.38 108 ALA A N 1
ATOM 876 C CA . ALA A 1 108 ? -1.332 0.538 -8.041 1.00 96.38 108 ALA A CA 1
ATOM 877 C C . ALA A 1 108 ? -2.652 1.239 -8.341 1.00 96.38 108 ALA A C 1
ATOM 879 O O . ALA A 1 108 ? -3.073 1.304 -9.495 1.00 96.38 108 ALA A O 1
ATOM 880 N N . ARG A 1 109 ? -3.294 1.817 -7.322 1.00 94.81 109 ARG A N 1
ATOM 881 C CA . ARG A 1 109 ? -4.512 2.601 -7.548 1.00 94.81 109 ARG A CA 1
ATOM 882 C C . ARG A 1 109 ? -4.243 3.825 -8.428 1.00 94.81 109 ARG A C 1
ATOM 884 O O . ARG A 1 109 ? -3.104 4.294 -8.552 1.00 94.81 109 ARG A O 1
ATOM 891 N N . HIS A 1 110 ? -5.302 4.359 -9.022 1.00 93.56 110 HIS A N 1
ATOM 892 C CA . HIS A 1 110 ? -5.260 5.681 -9.639 1.00 93.56 110 HIS A CA 1
ATOM 893 C C . HIS A 1 110 ? -5.326 6.785 -8.570 1.00 93.56 110 HIS A C 1
ATOM 895 O O . HIS A 1 110 ? -5.903 6.560 -7.497 1.00 93.56 110 HIS A O 1
ATOM 901 N N . PRO A 1 111 ? -4.721 7.958 -8.832 1.00 91.56 111 PRO A N 1
ATOM 902 C CA . PRO A 1 111 ? -4.957 9.142 -8.018 1.00 91.56 111 PRO A CA 1
ATOM 903 C C . PRO A 1 111 ? -6.420 9.582 -8.129 1.00 91.56 111 PRO A C 1
ATOM 905 O O . PRO A 1 111 ? -7.015 9.499 -9.204 1.00 91.56 111 PRO A O 1
ATOM 908 N N . VAL A 1 112 ? -6.983 10.063 -7.025 1.00 89.44 112 VAL A N 1
ATOM 909 C CA . VAL A 1 112 ? -8.310 10.691 -6.971 1.00 89.44 112 VAL A CA 1
ATOM 910 C C . VAL A 1 112 ? -8.169 12.206 -6.771 1.00 89.44 112 VAL A C 1
ATOM 912 O O . VAL A 1 112 ? -7.111 12.658 -6.325 1.00 89.44 112 VAL A O 1
ATOM 915 N N . PRO A 1 113 ? -9.191 13.018 -7.108 1.00 88.12 113 PRO A N 1
ATOM 916 C CA . PRO A 1 113 ? -9.107 14.477 -6.994 1.00 88.12 113 PRO A CA 1
ATOM 917 C C . PRO A 1 113 ? -8.681 14.967 -5.604 1.00 88.12 113 PRO A C 1
ATOM 919 O O . PRO A 1 113 ? -7.801 15.826 -5.519 1.00 88.12 113 PRO A O 1
ATOM 922 N N . ASP A 1 114 ? -9.217 14.340 -4.555 1.00 86.75 114 ASP A N 1
ATOM 923 C CA . ASP A 1 114 ? -8.976 14.688 -3.147 1.00 86.75 114 ASP A CA 1
ATOM 924 C C . ASP A 1 114 ? -7.616 14.215 -2.609 1.00 86.75 114 ASP A C 1
ATOM 926 O O . ASP A 1 114 ? -7.263 14.518 -1.470 1.00 86.75 114 ASP A O 1
ATOM 930 N N . ASP A 1 115 ? -6.830 13.469 -3.396 1.00 87.88 115 ASP A N 1
ATOM 931 C CA . ASP A 1 115 ? -5.493 13.075 -2.959 1.00 87.88 115 ASP A CA 1
ATOM 932 C C . ASP A 1 115 ? -4.579 14.307 -2.823 1.00 87.88 115 ASP A C 1
ATOM 934 O O . ASP A 1 115 ? -4.513 15.130 -3.749 1.00 87.88 115 ASP A O 1
ATOM 938 N N . PRO A 1 116 ? -3.778 14.393 -1.746 1.00 87.31 116 PRO A N 1
ATOM 939 C CA . PRO A 1 116 ? -2.696 15.364 -1.650 1.00 87.31 116 PRO A CA 1
ATOM 940 C C . PRO A 1 116 ? -1.723 15.253 -2.832 1.00 87.31 116 PRO A C 1
ATOM 942 O O . PRO A 1 116 ? -1.450 14.154 -3.326 1.00 87.31 116 PRO A O 1
ATOM 945 N N . ASP A 1 117 ? -1.124 16.367 -3.253 1.00 88.56 117 ASP A N 1
ATOM 946 C CA . ASP A 1 117 ? -0.240 16.386 -4.431 1.00 88.56 117 ASP A CA 1
ATOM 947 C C . ASP A 1 117 ? 0.943 15.418 -4.316 1.00 88.56 117 ASP A C 1
ATOM 949 O O . ASP A 1 117 ? 1.304 14.744 -5.281 1.00 88.56 117 ASP A O 1
ATOM 953 N N . TRP A 1 118 ? 1.506 15.261 -3.119 1.00 86.50 118 TRP A N 1
ATOM 954 C CA . TRP A 1 118 ? 2.590 14.309 -2.883 1.00 86.50 118 TRP A CA 1
ATOM 955 C C . TRP A 1 118 ? 2.133 12.843 -3.014 1.00 86.50 118 TRP A C 1
ATOM 957 O O . TRP A 1 118 ? 2.906 11.996 -3.463 1.00 86.50 118 TRP A O 1
ATOM 967 N N . ILE A 1 119 ? 0.868 12.527 -2.702 1.00 90.00 119 ILE A N 1
ATOM 968 C CA . ILE A 1 119 ? 0.279 11.203 -2.961 1.00 90.00 119 ILE A CA 1
ATOM 969 C C . ILE A 1 119 ? 0.114 10.996 -4.464 1.00 90.00 119 ILE A C 1
ATOM 971 O O . ILE A 1 119 ? 0.496 9.943 -4.979 1.00 90.00 119 ILE A O 1
ATOM 975 N N . LYS A 1 120 ? -0.386 12.005 -5.187 1.00 91.38 120 LYS A N 1
ATOM 976 C CA . LYS A 1 120 ? -0.499 11.956 -6.653 1.00 91.38 120 LYS A CA 1
ATOM 977 C C . LYS A 1 120 ? 0.865 11.690 -7.300 1.00 91.38 120 LYS A C 1
ATOM 97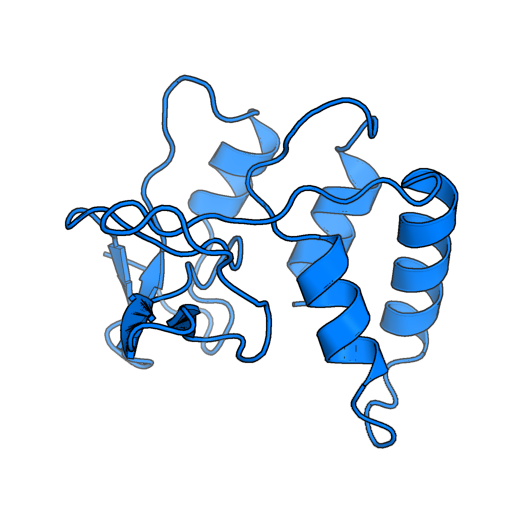9 O O . LYS A 1 120 ? 0.963 10.831 -8.174 1.00 91.38 120 LYS A O 1
ATOM 984 N N . GLN A 1 121 ? 1.926 12.335 -6.811 1.00 90.50 121 GLN A N 1
ATOM 985 C CA . GLN A 1 121 ? 3.302 12.091 -7.257 1.00 90.50 121 GLN A CA 1
ATOM 986 C C . GLN A 1 121 ? 3.791 10.672 -6.935 1.00 90.50 121 GLN A C 1
ATOM 988 O O . GLN A 1 121 ? 4.347 10.010 -7.810 1.00 90.50 121 GLN A O 1
ATOM 993 N N . ILE A 1 122 ? 3.556 10.164 -5.715 1.00 91.50 122 ILE A N 1
ATOM 994 C CA . ILE A 1 122 ? 3.890 8.771 -5.361 1.00 91.50 122 ILE A CA 1
ATOM 995 C C . ILE A 1 122 ? 3.213 7.799 -6.316 1.00 91.50 122 ILE A C 1
ATOM 997 O O . ILE A 1 122 ? 3.858 6.864 -6.787 1.00 91.50 122 ILE A O 1
ATOM 1001 N N . LEU A 1 123 ? 1.929 8.018 -6.605 1.00 93.62 123 LEU A N 1
ATOM 1002 C CA . LEU A 1 123 ? 1.147 7.149 -7.472 1.00 93.62 123 LEU A CA 1
ATOM 1003 C C . LEU A 1 123 ? 1.680 7.150 -8.908 1.00 93.62 123 LEU A C 1
ATOM 1005 O O . LEU A 1 123 ? 1.554 6.139 -9.582 1.00 93.62 123 LEU A O 1
ATOM 1009 N N . GLN A 1 124 ? 2.336 8.198 -9.392 1.00 93.06 124 GLN A N 1
ATOM 1010 C CA . GLN A 1 124 ? 2.959 8.186 -10.724 1.00 93.06 124 GLN A CA 1
ATOM 1011 C C . GLN A 1 124 ? 4.264 7.369 -10.794 1.00 93.06 124 GLN A C 1
ATOM 1013 O O . GLN A 1 124 ? 4.802 7.171 -11.880 1.00 93.06 124 GLN A O 1
ATOM 1018 N N . GLY A 1 125 ? 4.772 6.874 -9.661 1.00 93.38 125 GLY A N 1
ATOM 1019 C CA . GLY A 1 125 ? 6.002 6.088 -9.604 1.00 93.38 125 GLY A CA 1
ATOM 1020 C C . GLY A 1 125 ? 5.899 4.685 -10.227 1.00 93.38 125 GLY A C 1
ATOM 1021 O O . GLY A 1 125 ? 4.801 4.186 -10.475 1.00 93.38 125 GLY A O 1
ATOM 1022 N N . PRO A 1 126 ? 7.048 4.020 -10.450 1.00 95.19 126 PRO A N 1
ATOM 1023 C CA . PRO A 1 126 ? 7.106 2.646 -10.943 1.00 95.19 126 PRO A CA 1
ATOM 1024 C C . PRO A 1 126 ? 6.817 1.621 -9.835 1.00 95.19 126 PRO A C 1
ATOM 1026 O O . PRO A 1 126 ? 6.769 1.946 -8.648 1.00 95.19 126 PRO A O 1
ATOM 1029 N N . CYS A 1 127 ? 6.674 0.349 -10.208 1.00 94.62 127 CYS A N 1
ATOM 1030 C CA . CYS A 1 127 ? 6.486 -0.748 -9.261 1.00 94.62 127 CYS A CA 1
ATOM 1031 C C . CYS A 1 127 ? 7.601 -0.801 -8.200 1.00 94.62 127 CYS A C 1
ATOM 1033 O O . CYS A 1 127 ? 8.768 -0.969 -8.537 1.00 94.62 127 CYS A O 1
ATOM 1035 N N . THR A 1 128 ? 7.254 -0.774 -6.905 1.00 92.12 128 THR A N 1
ATOM 1036 C CA . THR A 1 128 ? 8.262 -0.777 -5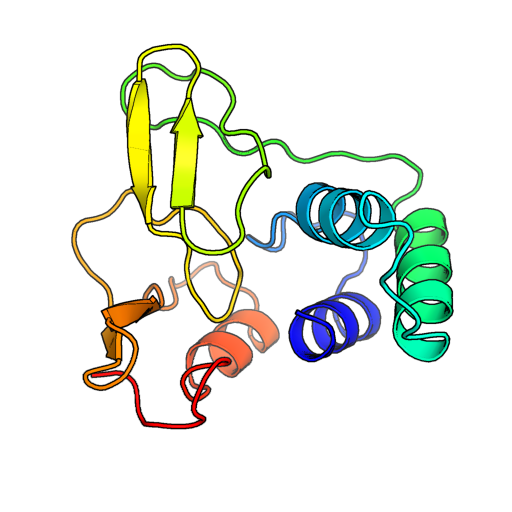.819 1.00 92.12 128 THR A CA 1
ATOM 1037 C C . THR A 1 128 ? 9.018 -2.098 -5.641 1.00 92.12 128 THR A C 1
ATOM 1039 O O . THR A 1 128 ? 9.897 -2.175 -4.785 1.00 92.12 128 THR A O 1
ATOM 1042 N N . PHE A 1 129 ? 8.670 -3.144 -6.397 1.00 89.75 129 PHE A N 1
ATOM 1043 C CA . PHE A 1 129 ? 9.310 -4.461 -6.311 1.00 89.75 129 PHE A CA 1
ATOM 1044 C C . PHE A 1 129 ? 10.290 -4.751 -7.450 1.00 89.75 129 PHE A C 1
ATOM 1046 O O . PHE A 1 129 ? 11.148 -5.609 -7.278 1.00 89.75 129 PHE A O 1
ATOM 1053 N N . CYS A 1 130 ? 10.148 -4.096 -8.604 1.00 94.06 130 CYS A N 1
ATOM 1054 C CA . CYS A 1 130 ? 10.975 -4.379 -9.786 1.00 94.06 130 CYS A CA 1
ATOM 1055 C C . CYS A 1 130 ? 11.273 -3.147 -10.651 1.00 94.06 130 CYS A C 1
ATOM 1057 O O . CYS A 1 130 ? 11.789 -3.297 -11.753 1.00 94.06 130 CYS A O 1
ATOM 1059 N N . ASP A 1 131 ? 10.862 -1.956 -10.207 1.00 94.44 131 ASP A N 1
ATOM 1060 C CA . ASP A 1 131 ? 11.045 -0.669 -10.887 1.00 94.44 131 ASP A CA 1
ATOM 1061 C C . ASP A 1 131 ? 10.480 -0.583 -12.319 1.00 94.44 131 ASP A C 1
ATOM 1063 O O . ASP A 1 131 ? 10.686 0.403 -13.023 1.00 94.44 131 ASP A O 1
ATOM 1067 N N . SER A 1 132 ? 9.690 -1.574 -12.738 1.00 94.75 132 SER A N 1
ATOM 1068 C CA . SER A 1 132 ? 9.007 -1.565 -14.031 1.00 94.75 132 SER A CA 1
ATOM 1069 C C . SER A 1 132 ? 7.798 -0.623 -14.041 1.00 94.75 132 SER A C 1
ATOM 1071 O O . SER A 1 132 ? 7.183 -0.399 -12.987 1.00 94.75 132 SER A O 1
ATOM 1073 N N . PRO A 1 133 ? 7.404 -0.111 -15.224 1.00 95.38 133 PRO A N 1
ATOM 1074 C CA . PRO A 1 133 ? 6.200 0.697 -15.375 1.00 95.38 133 PRO A CA 1
ATOM 1075 C C . PRO A 1 133 ? 4.926 -0.025 -14.911 1.00 95.38 133 PRO A C 1
ATOM 1077 O O . PRO A 1 133 ? 4.838 -1.257 -14.905 1.00 95.38 133 PRO A O 1
ATOM 1080 N N . LEU A 1 134 ? 3.936 0.779 -14.527 1.00 96.19 134 LEU A N 1
ATOM 1081 C CA . LEU A 1 134 ? 2.586 0.357 -14.161 1.00 96.19 134 LEU A CA 1
ATOM 1082 C C . LEU A 1 134 ? 1.621 0.891 -15.227 1.00 96.19 134 LEU A C 1
ATOM 1084 O O . LEU A 1 134 ? 1.586 2.107 -15.431 1.00 96.19 134 LEU A O 1
ATOM 1088 N N . PHE A 1 135 ? 0.864 0.001 -15.873 1.00 92.12 135 PHE A N 1
ATOM 1089 C CA . PHE A 1 135 ? -0.062 0.317 -16.972 1.00 92.12 135 PHE A CA 1
ATOM 1090 C C . PHE A 1 135 ? -1.514 0.233 -16.533 1.00 92.12 135 PHE A C 1
ATOM 1092 O O . PHE A 1 135 ? -1.820 -0.716 -15.777 1.00 92.12 135 PHE A O 1
#

Sequence (135 aa):
MKRVLGQVYLHTWITENTSIPTRGVCDFLMSDPTYEDRAARVLIGHIFKKMNKQTFPEYCSLCKEVLPFTDRRQAVCCNGHMWLRCVLTYQACQTLSYRRCLLQDSIARHPVPDDPDWIKQILQGPCTFCDSPLF

InterPro domains:
  IPR024764 Transcription factor IIIC, putative zinc-finger [PF12660] (52-103)
  IPR044230 General transcription factor 3C polypeptide 4 [PTHR15496] (6-133)